Protein AF-A0A7K8KBN3-F1 (afdb_monomer_lite)

pLDDT: mean 80.24, std 17.84, range [48.84, 97.88]

Structure (mmCIF, N/CA/C/O backbone):
data_AF-A0A7K8KBN3-F1
#
_entry.id   AF-A0A7K8KBN3-F1
#
loop_
_atom_site.group_PDB
_atom_site.id
_atom_site.type_symbol
_atom_site.label_atom_id
_atom_site.label_alt_id
_atom_site.label_comp_id
_atom_site.label_asym_id
_atom_site.label_entity_id
_atom_site.label_seq_id
_atom_site.pdbx_PDB_ins_code
_atom_site.Cartn_x
_atom_site.Cartn_y
_atom_site.Cartn_z
_atom_site.occupancy
_atom_site.B_iso_or_equiv
_atom_site.auth_seq_id
_atom_site.auth_comp_id
_atom_site.auth_asym_id
_atom_site.auth_atom_id
_atom_site.pdbx_PDB_model_num
ATOM 1 N N . LYS A 1 1 ? -5.610 17.619 0.456 1.00 63.81 1 LYS A N 1
ATOM 2 C CA . LYS A 1 1 ? -5.543 16.132 0.535 1.00 63.81 1 LYS A CA 1
ATOM 3 C C . LYS A 1 1 ? -4.383 15.754 1.459 1.00 63.81 1 LYS A C 1
ATOM 5 O O . LYS A 1 1 ? -3.308 16.292 1.249 1.00 63.81 1 LYS A O 1
ATOM 10 N N . GLY A 1 2 ? -4.589 14.909 2.477 1.00 90.31 2 GLY A N 1
ATOM 11 C CA . GLY A 1 2 ? -3.545 14.553 3.457 1.00 90.31 2 GLY A CA 1
ATOM 12 C C . GLY A 1 2 ? -2.677 13.359 3.037 1.00 90.31 2 GLY A C 1
ATOM 13 O O . GLY A 1 2 ? -3.129 12.506 2.269 1.00 90.31 2 GLY A O 1
ATOM 14 N N . CYS A 1 3 ? -1.449 13.275 3.564 1.00 94.56 3 CYS A N 1
ATOM 15 C CA . CYS A 1 3 ? -0.480 12.222 3.227 1.00 94.56 3 CYS A CA 1
ATOM 16 C C . CYS A 1 3 ? -1.026 10.813 3.501 1.00 94.56 3 CYS A C 1
ATOM 18 O O . CYS A 1 3 ? -0.939 9.942 2.641 1.00 94.56 3 CYS A O 1
ATOM 20 N N . TYR A 1 4 ? -1.694 10.602 4.638 1.00 93.00 4 TYR A N 1
ATOM 21 C CA . TYR A 1 4 ? -2.277 9.299 4.979 1.00 93.00 4 TYR A CA 1
ATOM 22 C C . TYR A 1 4 ? -3.389 8.847 4.023 1.00 93.00 4 TYR A C 1
ATOM 24 O O . TYR A 1 4 ? -3.521 7.655 3.758 1.00 93.00 4 TYR A O 1
ATOM 32 N N . SER A 1 5 ? -4.166 9.773 3.453 1.00 91.81 5 SER A N 1
ATOM 33 C CA . SER A 1 5 ? -5.177 9.432 2.442 1.00 91.81 5 SER A CA 1
ATOM 34 C C . SER A 1 5 ? -4.532 8.969 1.138 1.00 91.81 5 SER A C 1
ATOM 36 O O . SER A 1 5 ? -5.052 8.070 0.486 1.00 91.81 5 SER A O 1
ATOM 38 N N . ARG A 1 6 ? -3.386 9.560 0.770 1.00 94.00 6 ARG A N 1
ATOM 39 C CA . ARG A 1 6 ? -2.609 9.125 -0.396 1.00 94.00 6 ARG A CA 1
ATOM 40 C C . ARG A 1 6 ? -1.987 7.749 -0.157 1.00 94.00 6 ARG A C 1
ATOM 42 O O . ARG A 1 6 ? -2.106 6.894 -1.023 1.00 94.00 6 ARG A O 1
ATOM 49 N N . LEU A 1 7 ? -1.408 7.513 1.023 1.00 94.94 7 LEU A N 1
ATOM 50 C CA . LEU A 1 7 ? -0.848 6.204 1.384 1.00 94.94 7 LEU A CA 1
ATOM 51 C C . LEU A 1 7 ? -1.911 5.095 1.314 1.00 94.94 7 LEU A C 1
ATOM 53 O O . LEU A 1 7 ? -1.661 4.053 0.721 1.00 94.94 7 LEU A O 1
ATOM 57 N N . ARG A 1 8 ? -3.134 5.355 1.799 1.00 92.44 8 ARG A N 1
ATOM 58 C CA . ARG A 1 8 ? -4.255 4.401 1.699 1.00 92.44 8 ARG A CA 1
ATOM 59 C C . ARG A 1 8 ? -4.653 4.027 0.271 1.00 92.44 8 ARG A C 1
ATOM 61 O O . ARG A 1 8 ? -5.185 2.944 0.065 1.00 92.44 8 ARG A O 1
ATOM 68 N N . ALA A 1 9 ? -4.442 4.918 -0.693 1.00 93.19 9 ALA A N 1
ATOM 69 C CA . ALA A 1 9 ? -4.740 4.636 -2.093 1.00 93.19 9 ALA A CA 1
ATOM 70 C C . ALA A 1 9 ? -3.626 3.827 -2.781 1.00 93.19 9 ALA A C 1
ATOM 72 O O . ALA A 1 9 ? -3.911 3.118 -3.741 1.00 93.19 9 ALA A O 1
ATOM 73 N N . LEU A 1 10 ? -2.382 3.945 -2.302 1.00 95.62 10 LEU A N 1
ATOM 74 C CA . LEU A 1 10 ? -1.198 3.353 -2.931 1.00 95.62 10 LEU A CA 1
ATOM 75 C C . LEU A 1 10 ? -0.835 1.969 -2.391 1.00 95.62 10 LEU A C 1
ATOM 77 O O . LEU A 1 10 ? -0.270 1.180 -3.137 1.00 95.62 10 LEU A O 1
ATOM 81 N N . VAL A 1 11 ? -1.121 1.686 -1.118 1.00 95.50 11 VAL A N 1
ATOM 82 C CA . VAL A 1 11 ? -0.723 0.427 -0.473 1.00 95.50 11 VAL A CA 1
ATOM 83 C C . VAL A 1 11 ? -1.829 -0.628 -0.647 1.00 95.50 11 VAL A C 1
ATOM 85 O O . VAL A 1 11 ? -2.910 -0.463 -0.072 1.00 95.50 11 VAL A O 1
ATOM 88 N N . PRO A 1 12 ? -1.597 -1.716 -1.409 1.00 93.69 12 PRO A N 1
ATOM 89 C CA . PRO A 1 12 ? -2.628 -2.705 -1.742 1.00 93.69 12 PRO A CA 1
ATOM 90 C C . PRO A 1 12 ? -3.069 -3.563 -0.552 1.00 93.69 12 PRO A C 1
ATOM 92 O O . PRO A 1 12 ? -4.200 -4.037 -0.521 1.00 93.69 12 PRO A O 1
ATOM 95 N N . THR A 1 13 ? -2.181 -3.754 0.424 1.00 91.12 13 THR A N 1
ATOM 96 C CA . THR A 1 13 ? -2.371 -4.635 1.588 1.00 91.12 13 THR A CA 1
ATOM 97 C C . THR A 1 13 ? -3.243 -4.017 2.683 1.00 91.12 13 THR A C 1
ATOM 99 O O . THR A 1 13 ? -3.604 -4.694 3.644 1.00 91.12 13 THR A O 1
ATOM 102 N N . LEU A 1 14 ? -3.620 -2.740 2.547 1.00 93.50 14 LEU A N 1
ATOM 103 C CA . LEU A 1 14 ? -4.419 -2.050 3.551 1.00 93.50 14 LEU A CA 1
ATOM 104 C C . LEU A 1 14 ? -5.901 -2.455 3.509 1.00 93.50 14 LEU A C 1
ATOM 106 O O . LEU A 1 14 ? -6.540 -2.381 2.453 1.00 93.50 14 LEU A O 1
ATOM 110 N N . PRO A 1 15 ? -6.515 -2.741 4.671 1.00 89.56 15 PRO A N 1
ATOM 111 C CA . PRO A 1 15 ? -7.951 -2.953 4.762 1.00 89.56 15 PRO A CA 1
ATOM 112 C C . PRO A 1 15 ? -8.730 -1.681 4.389 1.00 89.56 15 PRO A C 1
ATOM 114 O O . PRO A 1 15 ? -8.566 -0.625 5.003 1.00 89.56 15 PRO A O 1
ATOM 117 N N . ARG A 1 16 ? -9.632 -1.789 3.405 1.00 87.06 16 ARG A N 1
ATOM 118 C CA . ARG A 1 16 ? -10.457 -0.660 2.923 1.00 87.06 16 ARG A CA 1
ATOM 119 C C . ARG A 1 16 ? -11.758 -0.455 3.703 1.00 87.06 16 ARG A C 1
ATOM 121 O O . ARG A 1 16 ? -12.275 0.654 3.741 1.00 87.06 16 ARG A O 1
ATOM 128 N N . HIS A 1 17 ? -12.272 -1.510 4.330 1.00 87.88 17 HIS A N 1
ATOM 129 C CA . HIS A 1 17 ? -13.570 -1.536 5.018 1.00 87.88 17 HIS A CA 1
ATOM 130 C C . HIS A 1 17 ? -13.455 -1.390 6.546 1.00 87.88 17 HIS A C 1
ATOM 132 O O . HIS A 1 17 ? -14.444 -1.549 7.255 1.00 87.88 17 HIS A O 1
ATOM 138 N N . ARG A 1 18 ? -12.262 -1.078 7.077 1.00 90.94 18 ARG A N 1
ATOM 139 C CA . ARG A 1 18 ? -12.053 -0.844 8.515 1.00 90.94 18 ARG A CA 1
ATOM 140 C C . ARG A 1 18 ? -11.122 0.336 8.767 1.00 90.94 18 ARG A C 1
ATOM 142 O O . ARG A 1 18 ? -10.357 0.754 7.899 1.00 90.94 18 ARG A O 1
ATOM 149 N N . ARG A 1 19 ? -11.169 0.877 9.985 1.00 91.31 19 ARG A N 1
ATOM 150 C CA . ARG A 1 19 ? -10.223 1.909 10.422 1.00 91.31 19 ARG A CA 1
ATOM 151 C C . ARG A 1 19 ? -8.895 1.251 10.791 1.00 91.31 19 ARG A C 1
ATOM 153 O O . ARG A 1 19 ? -8.862 0.418 11.683 1.00 91.31 19 ARG A O 1
ATOM 160 N N . VAL A 1 20 ? -7.823 1.669 10.128 1.00 92.81 20 VAL A N 1
ATOM 161 C CA . VAL A 1 20 ? -6.441 1.332 10.496 1.00 92.81 20 VAL A CA 1
ATOM 162 C C . VAL A 1 20 ? -5.813 2.449 11.319 1.00 92.81 20 VAL A C 1
ATOM 164 O O . VAL A 1 20 ? -6.061 3.638 11.055 1.00 92.81 20 VAL A O 1
ATOM 167 N N . SER A 1 21 ? -5.001 2.073 12.305 1.00 96.06 21 SER A N 1
ATOM 168 C CA . SER A 1 21 ? -4.230 3.035 13.100 1.00 96.06 21 SER A CA 1
ATOM 169 C C . SER A 1 21 ? -3.119 3.685 12.260 1.00 96.06 21 SER A C 1
ATOM 171 O O . SER A 1 21 ? -2.764 3.199 11.186 1.00 96.06 21 SER A O 1
ATOM 173 N N . LYS A 1 22 ? -2.545 4.803 12.731 1.00 94.88 22 LYS A N 1
ATOM 174 C CA . LYS A 1 22 ? -1.390 5.421 12.051 1.00 94.88 22 LYS A CA 1
ATOM 175 C C . LYS A 1 22 ? -0.189 4.473 12.012 1.00 94.88 22 LYS A C 1
ATOM 177 O O . LYS A 1 22 ? 0.508 4.444 11.012 1.00 94.88 22 LYS A O 1
ATOM 182 N N . VAL A 1 23 ? 0.033 3.713 13.082 1.00 97.56 23 VAL A N 1
ATOM 183 C CA . VAL A 1 23 ? 1.164 2.783 13.194 1.00 97.56 23 VAL A CA 1
ATOM 184 C C . VAL A 1 23 ? 0.978 1.591 12.259 1.00 97.56 23 VAL A C 1
ATOM 186 O O . VAL A 1 23 ? 1.873 1.297 11.481 1.00 97.56 23 VAL A O 1
ATOM 189 N N . GLU A 1 24 ? -0.205 0.977 12.257 1.00 96.38 24 GLU A N 1
ATOM 190 C CA . GLU A 1 24 ? -0.557 -0.112 11.333 1.00 96.38 24 GLU A CA 1
ATOM 191 C C . GLU A 1 24 ? -0.420 0.334 9.871 1.00 96.38 24 GLU A C 1
ATOM 193 O O . GLU A 1 24 ? 0.168 -0.361 9.050 1.00 96.38 24 GLU A O 1
ATOM 198 N N . LEU A 1 25 ? -0.871 1.553 9.552 1.00 96.06 25 LEU A N 1
ATOM 199 C CA . LEU A 1 25 ? -0.678 2.141 8.228 1.00 96.06 25 LEU A CA 1
ATOM 200 C C . LEU A 1 25 ? 0.805 2.270 7.854 1.00 96.06 25 LEU A C 1
ATOM 202 O O . LEU A 1 25 ? 1.167 1.977 6.720 1.00 96.06 25 LEU A O 1
ATOM 206 N N . LEU A 1 26 ? 1.649 2.725 8.781 1.00 97.38 26 LEU A N 1
ATOM 207 C CA . LEU A 1 26 ? 3.085 2.860 8.536 1.00 97.38 26 LEU A CA 1
ATOM 208 C C . LEU A 1 26 ? 3.764 1.497 8.360 1.00 97.38 26 LEU A C 1
ATOM 210 O O . LEU A 1 26 ? 4.615 1.383 7.487 1.00 97.38 26 LEU A O 1
ATOM 214 N N . GLN A 1 27 ? 3.357 0.473 9.114 1.00 97.69 27 GLN A N 1
ATOM 215 C CA . GLN A 1 27 ? 3.862 -0.896 8.949 1.00 97.69 27 GLN A CA 1
ATOM 216 C C . GLN A 1 27 ? 3.562 -1.428 7.544 1.00 97.69 27 GLN A C 1
ATOM 218 O O . GLN A 1 27 ? 4.486 -1.765 6.815 1.00 97.69 27 GLN A O 1
ATOM 223 N N . HIS A 1 28 ? 2.305 -1.344 7.097 1.00 97.38 28 HIS A N 1
ATOM 224 C CA . HIS A 1 28 ? 1.936 -1.767 5.742 1.00 97.38 28 HIS A CA 1
ATOM 225 C C . HIS A 1 28 ? 2.683 -1.005 4.633 1.00 97.38 28 HIS A C 1
ATOM 227 O O . HIS A 1 28 ? 2.920 -1.554 3.560 1.00 97.38 28 HIS A O 1
ATOM 233 N N . VAL A 1 29 ? 3.040 0.265 4.861 1.00 97.69 29 VAL A N 1
ATOM 234 C CA . VAL A 1 29 ? 3.859 1.043 3.915 1.00 97.69 29 VAL A CA 1
ATOM 235 C C . VAL A 1 29 ? 5.290 0.512 3.861 1.00 97.69 29 VAL A C 1
ATOM 237 O O . VAL A 1 29 ? 5.843 0.416 2.769 1.00 97.69 29 VAL A O 1
ATOM 240 N N . ILE A 1 30 ? 5.881 0.180 5.011 1.00 97.88 30 ILE A N 1
ATOM 241 C CA . ILE A 1 30 ? 7.233 -0.385 5.088 1.00 97.88 30 ILE A CA 1
ATOM 242 C C . ILE A 1 30 ? 7.276 -1.725 4.352 1.00 97.88 30 ILE A C 1
ATOM 244 O O . ILE A 1 30 ? 8.111 -1.886 3.463 1.00 97.88 30 ILE A O 1
ATOM 248 N N . ASP A 1 31 ? 6.333 -2.623 4.647 1.00 97.62 31 ASP A N 1
ATOM 249 C CA . ASP A 1 31 ? 6.246 -3.939 4.001 1.00 97.62 31 ASP A CA 1
ATOM 250 C C . ASP A 1 31 ? 6.096 -3.795 2.483 1.00 97.62 31 ASP A C 1
ATOM 252 O O . ASP A 1 31 ? 6.827 -4.406 1.709 1.00 97.62 31 ASP A O 1
ATOM 256 N N . TYR A 1 32 ? 5.216 -2.893 2.039 1.00 97.81 32 TYR A N 1
ATOM 257 C CA . TYR A 1 32 ? 4.993 -2.674 0.614 1.00 97.81 32 TYR A CA 1
ATOM 258 C C . TYR A 1 32 ? 6.223 -2.107 -0.108 1.00 97.81 32 TYR A C 1
ATOM 260 O O . TYR A 1 32 ? 6.516 -2.511 -1.232 1.00 97.81 32 TYR A O 1
ATOM 268 N N . ILE A 1 33 ? 6.962 -1.184 0.516 1.00 97.19 33 ILE A N 1
ATOM 269 C CA . ILE A 1 33 ? 8.214 -0.667 -0.058 1.00 97.19 33 ILE A CA 1
ATOM 270 C C . ILE A 1 33 ? 9.245 -1.790 -0.170 1.00 97.19 33 ILE A C 1
ATOM 272 O O . ILE A 1 33 ? 9.894 -1.903 -1.210 1.00 97.19 33 ILE A O 1
ATOM 276 N N . TRP A 1 34 ? 9.376 -2.619 0.865 1.00 97.44 34 TRP A N 1
ATOM 277 C CA . TRP A 1 34 ? 10.309 -3.742 0.866 1.00 97.44 34 TRP A CA 1
ATOM 278 C C . TRP A 1 34 ? 9.979 -4.744 -0.247 1.00 97.44 34 TRP A C 1
ATOM 280 O O . TRP A 1 34 ? 10.859 -5.126 -1.023 1.00 97.44 34 TRP A O 1
ATOM 290 N N . ASP A 1 35 ? 8.707 -5.118 -0.385 1.00 95.88 35 ASP A N 1
ATOM 291 C CA . ASP A 1 35 ? 8.246 -6.040 -1.427 1.00 95.88 35 ASP A CA 1
ATOM 292 C C . ASP A 1 35 ? 8.521 -5.494 -2.833 1.00 95.88 35 ASP A C 1
ATOM 294 O O . ASP A 1 35 ? 9.014 -6.215 -3.706 1.00 95.88 35 ASP A O 1
ATOM 298 N N . LEU A 1 36 ? 8.257 -4.203 -3.054 1.00 95.62 36 LEU A N 1
ATOM 299 C CA . LEU A 1 36 ? 8.557 -3.544 -4.325 1.00 95.62 36 LEU A CA 1
ATOM 300 C C . LEU A 1 36 ? 10.060 -3.519 -4.611 1.00 95.62 36 LEU A C 1
ATOM 302 O O . LEU A 1 36 ? 10.466 -3.773 -5.745 1.00 95.62 36 LEU A O 1
ATOM 306 N N . GLN A 1 37 ? 10.894 -3.243 -3.606 1.00 95.81 37 GLN A N 1
ATOM 307 C CA . GLN A 1 37 ? 12.349 -3.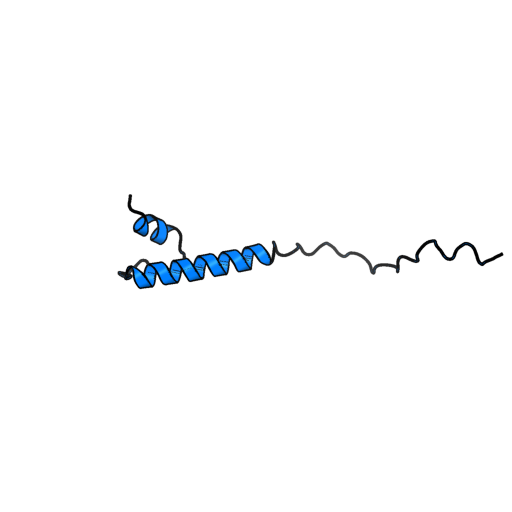273 -3.759 1.00 95.81 37 GLN A CA 1
ATOM 308 C C . GLN A 1 37 ? 12.834 -4.670 -4.158 1.00 95.81 37 GLN A C 1
ATOM 310 O O . GLN A 1 37 ? 13.622 -4.791 -5.097 1.00 95.81 37 GLN A O 1
ATOM 315 N N . LEU A 1 38 ? 12.314 -5.721 -3.520 1.00 94.56 38 LEU A N 1
ATOM 316 C CA . LEU A 1 38 ? 12.651 -7.101 -3.860 1.00 94.56 38 LEU A CA 1
ATOM 317 C C . LEU A 1 38 ? 12.193 -7.466 -5.281 1.00 94.56 38 LEU A C 1
ATOM 319 O O . LEU A 1 38 ? 12.949 -8.077 -6.037 1.00 94.56 38 LEU A O 1
ATOM 323 N N . ALA A 1 39 ? 10.977 -7.076 -5.667 1.00 93.50 39 ALA A N 1
ATOM 324 C CA . ALA A 1 39 ? 10.448 -7.329 -7.006 1.00 93.50 39 ALA A CA 1
ATOM 325 C C . ALA A 1 39 ? 11.281 -6.634 -8.096 1.00 93.50 39 ALA A C 1
ATOM 327 O O . ALA A 1 39 ? 11.588 -7.242 -9.120 1.00 93.50 39 ALA A O 1
ATOM 328 N N . LEU A 1 40 ? 11.694 -5.387 -7.859 1.00 93.31 40 LEU A N 1
ATOM 329 C CA . LEU A 1 40 ? 12.522 -4.624 -8.794 1.00 93.31 40 LEU A CA 1
ATOM 330 C C . LEU A 1 40 ? 13.948 -5.181 -8.902 1.00 93.31 40 LEU A C 1
ATOM 332 O O . LEU A 1 40 ? 14.494 -5.226 -10.002 1.00 93.31 40 LEU A O 1
ATOM 336 N N . GLN A 1 41 ? 14.538 -5.651 -7.798 1.00 92.44 41 GLN A N 1
ATOM 337 C CA . GLN A 1 41 ? 15.865 -6.284 -7.803 1.00 92.44 41 GLN A CA 1
ATOM 338 C C . GLN A 1 41 ? 15.904 -7.595 -8.598 1.00 92.44 41 GLN A C 1
ATOM 340 O O . GLN A 1 41 ? 16.922 -7.905 -9.213 1.00 92.44 41 GLN A O 1
ATOM 345 N N . ARG A 1 42 ? 14.810 -8.366 -8.604 1.00 86.50 42 ARG A N 1
ATOM 346 C CA . ARG A 1 42 ? 14.722 -9.644 -9.338 1.00 86.50 42 ARG A CA 1
ATOM 347 C C . ARG A 1 42 ? 14.666 -9.463 -10.861 1.00 86.50 42 ARG A C 1
ATOM 349 O O . ARG A 1 42 ? 14.879 -10.436 -11.579 1.00 86.50 42 ARG A O 1
ATOM 356 N N . GLY A 1 43 ? 14.426 -8.241 -11.344 1.00 77.25 43 GLY A N 1
ATOM 357 C CA . GLY A 1 43 ? 14.252 -7.940 -12.763 1.00 77.25 43 GLY A CA 1
ATOM 358 C C . GLY A 1 43 ? 12.954 -8.525 -13.341 1.00 77.25 43 GLY A C 1
ATOM 359 O O . GLY A 1 43 ? 12.277 -9.327 -12.692 1.00 77.25 43 GLY A O 1
ATOM 360 N N . PRO A 1 44 ? 12.556 -8.121 -14.561 1.00 76.56 44 PRO A N 1
ATOM 361 C CA . PRO A 1 44 ? 11.443 -8.769 -15.240 1.00 76.56 44 PRO A CA 1
ATOM 362 C C . PRO A 1 44 ? 11.765 -10.259 -15.431 1.00 76.56 44 PRO A C 1
ATOM 364 O O . PRO A 1 44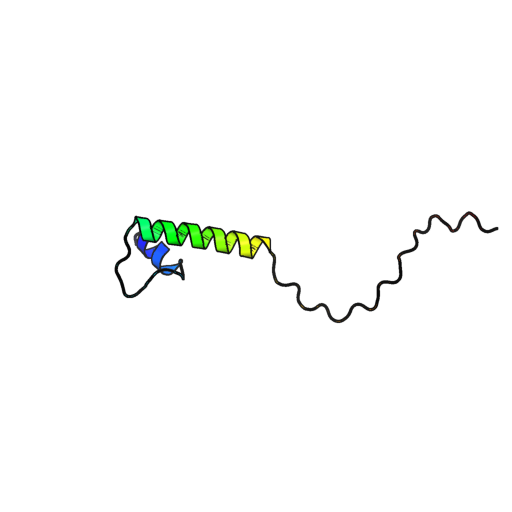 ? 12.919 -10.589 -15.726 1.00 76.56 44 PRO A O 1
ATOM 367 N N . PRO A 1 45 ? 10.779 -11.169 -15.295 1.00 65.06 45 PRO A N 1
ATOM 368 C CA . PRO A 1 45 ? 10.983 -12.555 -15.684 1.00 65.06 45 PRO A CA 1
ATOM 369 C C . PRO A 1 45 ? 11.463 -12.544 -17.131 1.00 65.06 45 PRO A C 1
ATOM 371 O O . PRO A 1 45 ? 10.770 -12.021 -18.009 1.00 65.06 45 PRO A O 1
ATOM 374 N N . ARG A 1 46 ? 12.684 -13.047 -17.361 1.00 64.44 46 ARG A N 1
ATOM 375 C CA . ARG A 1 46 ? 13.231 -13.179 -18.710 1.00 64.44 46 ARG A CA 1
ATOM 376 C C . ARG A 1 46 ? 12.152 -13.908 -19.516 1.00 64.44 46 ARG A C 1
ATOM 378 O O . ARG A 1 46 ? 11.738 -14.987 -19.076 1.00 64.44 46 ARG A O 1
ATOM 385 N N . PRO A 1 47 ? 11.641 -13.333 -20.623 1.00 64.81 47 PRO A N 1
ATOM 386 C CA . PRO A 1 47 ? 10.724 -14.077 -21.471 1.00 64.81 47 PRO A CA 1
ATOM 387 C C . PRO A 1 47 ? 11.404 -15.408 -21.802 1.00 64.81 47 PRO A C 1
ATOM 389 O O . PRO A 1 47 ? 12.636 -15.410 -21.916 1.00 64.81 47 PRO A O 1
ATOM 392 N N . PRO A 1 48 ? 10.668 -16.531 -21.903 1.00 60.72 48 PRO A N 1
ATOM 393 C CA . PRO A 1 48 ? 11.252 -17.767 -22.394 1.00 60.72 48 PRO A CA 1
ATOM 394 C C . PRO A 1 48 ? 11.839 -17.441 -23.765 1.00 60.72 48 PRO A C 1
ATOM 396 O O . PRO A 1 48 ? 11.117 -17.288 -24.748 1.00 60.72 48 PRO A O 1
ATOM 399 N N . SER A 1 49 ? 13.151 -17.204 -23.789 1.00 54.44 49 SER A N 1
ATOM 400 C CA . SER A 1 49 ? 13.905 -16.990 -25.005 1.00 54.44 49 SER A CA 1
ATOM 401 C C . SER A 1 49 ? 13.656 -18.256 -25.791 1.00 54.44 49 SER A C 1
ATOM 403 O O . SER A 1 49 ? 13.912 -19.347 -25.276 1.00 54.44 49 SER A O 1
ATOM 405 N N . ALA A 1 50 ? 13.057 -18.106 -26.969 1.00 55.88 50 ALA A N 1
ATOM 406 C CA . ALA A 1 50 ? 12.930 -19.190 -27.919 1.00 55.88 50 ALA A CA 1
ATOM 407 C C . ALA A 1 50 ? 14.264 -19.946 -27.952 1.00 55.88 50 ALA A C 1
ATOM 409 O O . ALA A 1 50 ? 15.310 -19.307 -28.035 1.00 55.88 50 ALA A O 1
ATOM 410 N N . ALA A 1 51 ? 14.175 -21.263 -27.767 1.00 50.47 51 ALA A N 1
ATOM 411 C CA . ALA A 1 51 ? 15.248 -22.245 -27.815 1.00 50.47 51 ALA A CA 1
ATOM 412 C C . ALA A 1 51 ? 16.544 -21.723 -28.461 1.00 50.47 51 ALA A C 1
ATOM 414 O O . ALA A 1 51 ? 16.642 -21.645 -29.684 1.00 50.47 51 ALA A O 1
ATOM 415 N N . ASP A 1 52 ? 17.534 -21.400 -27.632 1.00 49.81 52 ASP A N 1
ATOM 416 C CA . ASP A 1 52 ? 18.919 -21.387 -28.086 1.00 49.81 52 ASP A CA 1
ATOM 417 C C . ASP A 1 52 ? 19.347 -22.865 -28.221 1.00 49.81 52 ASP A C 1
ATOM 419 O O . ASP A 1 52 ? 19.112 -23.645 -27.286 1.00 49.81 52 ASP A O 1
ATOM 423 N N . PRO A 1 53 ? 19.878 -23.308 -29.376 1.00 57.12 53 PRO A N 1
ATOM 424 C CA . PRO A 1 53 ? 20.458 -24.643 -29.509 1.00 57.12 53 PRO A CA 1
ATOM 425 C C . PRO A 1 53 ? 21.656 -24.797 -28.550 1.00 57.12 53 PRO A C 1
ATOM 427 O O . PRO A 1 53 ? 22.190 -23.795 -28.078 1.00 57.12 53 PRO A O 1
ATOM 430 N N . PRO A 1 54 ? 22.090 -26.032 -28.223 1.00 53.31 54 PRO A N 1
ATOM 431 C CA . PRO A 1 54 ? 23.175 -26.246 -27.271 1.00 53.31 54 PRO A CA 1
ATOM 432 C C . PRO A 1 54 ? 24.427 -25.484 -27.716 1.00 53.31 54 PRO A C 1
ATOM 434 O O . PRO A 1 54 ? 24.948 -25.709 -28.808 1.00 53.31 54 PRO A O 1
ATOM 437 N N . GLU A 1 55 ? 24.867 -24.574 -26.849 1.00 54.12 55 GLU A N 1
ATOM 438 C CA . GLU A 1 55 ? 26.089 -23.787 -26.958 1.00 54.1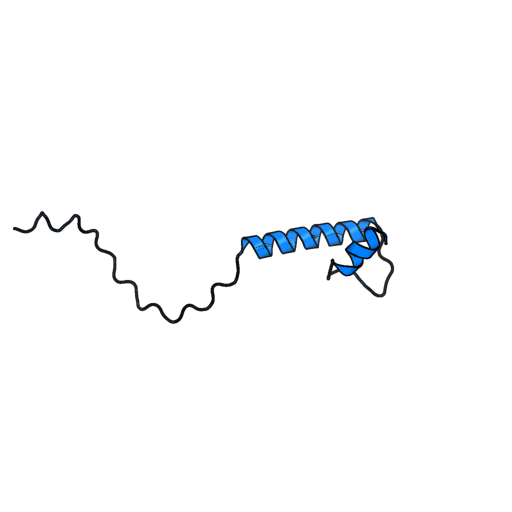2 55 GLU A CA 1
ATOM 439 C C . GLU A 1 55 ? 27.262 -24.721 -27.290 1.00 54.12 55 GLU A C 1
ATOM 441 O O . GLU A 1 55 ? 27.702 -25.528 -26.468 1.00 54.12 55 GLU A O 1
ATOM 446 N N . ALA A 1 56 ? 27.746 -24.657 -28.531 1.00 57.28 56 ALA A N 1
ATOM 447 C CA . ALA A 1 56 ? 29.029 -25.244 -28.872 1.00 57.28 56 ALA A CA 1
ATOM 448 C C . ALA A 1 56 ? 30.106 -24.516 -28.046 1.00 57.28 56 ALA A C 1
ATOM 450 O O . ALA A 1 56 ? 30.102 -23.283 -28.033 1.00 57.28 56 ALA A O 1
ATOM 451 N N . PRO A 1 57 ? 31.031 -25.230 -27.377 1.00 60.97 57 PRO A N 1
ATOM 452 C CA . PRO A 1 57 ? 32.079 -24.594 -26.592 1.00 60.97 57 PRO A CA 1
ATOM 453 C C . PRO A 1 57 ? 32.869 -23.617 -27.465 1.00 60.97 57 PRO A C 1
ATOM 455 O O . PRO A 1 57 ? 33.469 -24.015 -28.467 1.00 60.97 57 PRO A O 1
ATOM 458 N N . CYS A 1 58 ? 32.883 -22.340 -27.087 1.00 48.84 58 CYS A N 1
ATOM 459 C CA . CYS A 1 58 ? 33.776 -21.344 -27.665 1.00 48.84 58 CYS A CA 1
ATOM 460 C C . CYS A 1 58 ? 35.224 -21.761 -27.375 1.00 48.84 58 CYS A C 1
ATOM 462 O O . CYS A 1 58 ? 35.767 -21.447 -26.317 1.00 48.84 58 CYS A O 1
ATOM 464 N N . ILE A 1 59 ? 35.853 -22.492 -28.298 1.00 60.50 59 ILE A N 1
ATOM 465 C CA . ILE A 1 59 ? 37.287 -22.777 -28.230 1.00 60.50 59 ILE A CA 1
ATOM 466 C C . ILE A 1 59 ? 38.026 -21.442 -28.432 1.00 60.50 59 ILE A C 1
ATOM 468 O O . ILE A 1 59 ? 37.839 -20.805 -29.474 1.00 60.50 59 ILE A O 1
ATOM 472 N N . PRO A 1 60 ? 38.859 -20.984 -27.479 1.00 61.22 60 PRO A N 1
ATOM 473 C CA . PRO A 1 60 ? 39.655 -19.777 -27.656 1.00 61.22 60 PRO A CA 1
ATOM 474 C C . PRO A 1 60 ? 40.651 -19.969 -28.803 1.00 61.22 60 PRO A C 1
ATOM 476 O O . PRO A 1 60 ? 41.356 -20.974 -28.865 1.00 61.22 60 PRO A O 1
ATOM 479 N N . ALA A 1 61 ? 40.767 -18.977 -29.686 1.00 60.19 61 ALA A N 1
ATOM 480 C CA . ALA A 1 61 ? 41.635 -19.001 -30.870 1.00 60.19 61 ALA A CA 1
ATOM 481 C C . ALA A 1 61 ? 43.158 -19.051 -30.576 1.00 60.19 61 ALA A C 1
ATOM 483 O O . ALA A 1 61 ? 43.961 -18.865 -31.488 1.00 60.19 61 ALA A O 1
ATOM 484 N N . ALA A 1 62 ? 43.572 -19.308 -29.331 1.00 58.97 62 ALA A N 1
ATOM 485 C CA . ALA A 1 62 ? 44.973 -19.349 -28.920 1.00 58.97 62 ALA A CA 1
ATOM 486 C C . ALA A 1 62 ? 45.695 -20.667 -29.272 1.00 58.97 62 ALA A C 1
ATOM 488 O O . ALA A 1 62 ? 46.920 -20.699 -29.240 1.00 58.97 62 ALA A O 1
ATOM 489 N N . ASP A 1 63 ? 44.979 -21.726 -29.668 1.00 56.47 63 ASP A N 1
ATOM 490 C CA . ASP A 1 63 ? 45.593 -23.044 -29.920 1.00 56.47 63 ASP A CA 1
ATOM 491 C C . ASP A 1 63 ? 45.939 -23.319 -31.400 1.00 56.47 63 ASP A C 1
ATOM 493 O O . ASP A 1 63 ? 46.438 -24.381 -31.757 1.00 56.47 63 ASP A O 1
ATOM 497 N N . ARG A 1 64 ? 45.726 -22.360 -32.317 1.00 59.94 64 ARG A N 1
ATOM 498 C CA . ARG A 1 64 ? 46.026 -22.574 -33.752 1.00 59.94 64 ARG A CA 1
ATOM 499 C C . ARG A 1 64 ? 47.510 -22.465 -34.127 1.00 59.94 64 ARG A C 1
ATOM 501 O O . ARG A 1 64 ? 47.827 -22.628 -35.301 1.00 59.94 64 ARG A O 1
ATOM 508 N N . ILE A 1 65 ? 48.409 -22.203 -33.175 1.00 62.75 65 ILE A N 1
ATOM 509 C CA . ILE A 1 65 ? 49.840 -21.984 -33.458 1.00 62.75 65 ILE A CA 1
ATOM 510 C C . ILE A 1 65 ? 50.693 -23.247 -33.228 1.00 62.75 65 ILE A C 1
ATOM 512 O O . ILE A 1 65 ? 51.806 -23.309 -33.738 1.00 62.75 65 ILE A O 1
ATOM 516 N N . LEU A 1 66 ? 50.191 -24.298 -32.562 1.00 60.12 66 LEU A N 1
ATOM 517 C CA . LEU A 1 66 ? 51.005 -25.493 -32.263 1.00 60.12 66 LEU A CA 1
ATOM 518 C C . LEU A 1 66 ? 50.711 -26.725 -33.136 1.00 60.12 66 LEU A C 1
ATOM 520 O O . LEU A 1 66 ? 50.968 -27.855 -32.737 1.00 60.12 66 LEU A O 1
ATOM 524 N N . CYS A 1 67 ? 50.208 -26.532 -34.353 1.00 50.44 67 CYS A N 1
ATOM 525 C CA . CYS A 1 67 ? 50.099 -27.614 -35.334 1.00 50.44 67 CYS A CA 1
ATOM 526 C C . CYS A 1 67 ? 50.483 -27.121 -36.731 1.00 50.44 67 CYS A C 1
ATOM 528 O O . CYS A 1 67 ? 49.607 -26.937 -37.576 1.00 50.44 67 CYS A O 1
ATOM 530 N N . ARG A 1 68 ? 51.781 -26.892 -36.958 1.00 50.75 68 ARG A N 1
ATOM 531 C CA . ARG A 1 68 ? 52.593 -27.564 -37.991 1.00 50.75 68 ARG A CA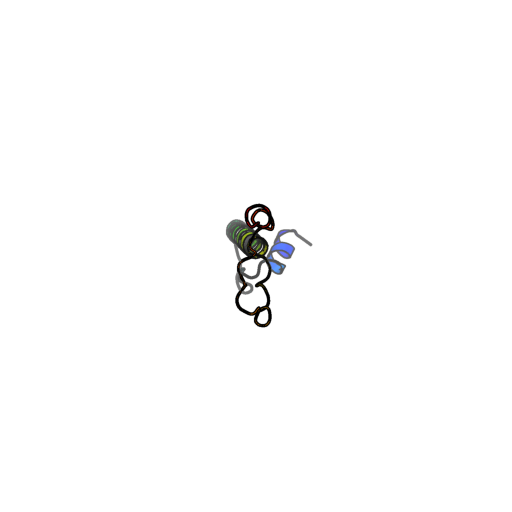 1
ATOM 532 C C . ARG A 1 68 ? 53.988 -26.953 -38.075 1.00 50.75 68 ARG A C 1
ATOM 534 O O . ARG A 1 68 ? 54.074 -25.718 -38.225 1.00 50.75 68 ARG A O 1
#

Secondary structure (DSSP, 8-state):
--HHHHHHHH-TTS-SSSPPPHHHHHHHHHHHHHHHHHHHHT-SPPP----PPP------GGGTTS--

Foldseek 3Di:
DDPLVVLVVPQPPDDPPDDDDPVRSVVSVVVRVVVVVVVVVVPDDDPPDPDDDPDDDPDPPPPPPPDD
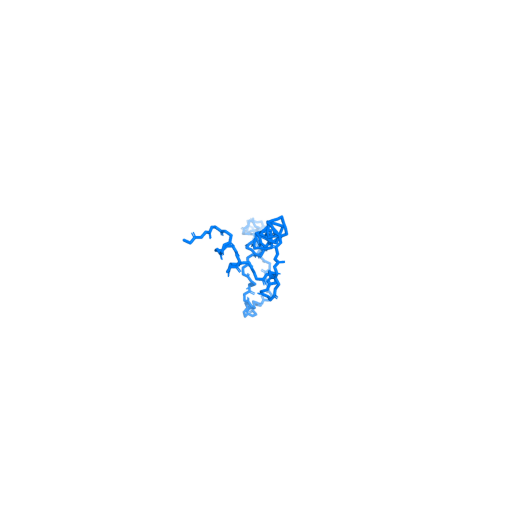
Radius of gyration: 26.14 Å; chains: 1; bounding box: 66×44×51 Å

Organism: NCBI:txid172689

InterPro domains:
  IPR011598 Myc-type, basic helix-loop-helix (bHLH) domain [PF00010] (2-37)
  IPR011598 Myc-type, basic helix-loop-helix (bHLH) domain [PS50888] (1-36)
  IPR011598 Myc-type, basic helix-loop-helix (bHLH) domain [SM00353] (1-42)
  IPR026052 DNA-binding protein inhibitor [PTHR11723] (2-51)
  IPR036638 Helix-loop-helix DNA-binding domain superfamily [G3DSA:4.10.280.10] (1-38)
  IPR036638 Helix-loop-helix DNA-binding domain superfamily [SSF47459] (2-42)

Sequence (68 aa):
KGCYSRLRALVPTLPRHRRVSKVELLQHVIDYIWDLQLALQRGPPRPPSAADPPEAPCIPAADRILCR

=== Feature glossary ===
The features interleaved in this record are:

— What the protein is —

Sequence gives the chain of amino acids in standard one-letter code (A=alanine, C=cysteine, …, Y=tyrosine), read N→C. It is the only feature that is directly encoded by the gene; all structural features are derived from the folded form of this sequence.

Database cross-references. InterPro integrates a dozen domain/family signature databases into unified entries with residue-range hits. GO terms attach function/process/location labels with evidence codes. CATH codes position the fold in a four-level structural taxonomy. Organism is the NCBI-taxonomy species name.

— Where its atoms are —

Atomic coordinates in PDBx/mmCIF format — the same representation the Protein Data Bank distributes. Each line of the _atom_site loop places one backbone atom in Cartesian space (units: ångströms, origin: arbitrary).

The six renders are orthographic views along the three Cartesian axes in both directions. Representation (cartoon, sticks, or surface) and color scheme (sequence-rainbow or by-chain) vary across proteins so the training set covers all the common visualization conventions.

— Local backbone conformation —

Eight-state secondary structure (DSSP): H is the canonical α-helix, G the tighter 3₁₀-helix, I the wider π-helix; E/B are β-structure, T and S are turns and bends, and '-' is everything else. DSSP derives these from the pattern of main-chain N–H···O=C hydrogen bonds, not from the sequence.

P-SEA three-state annotation labels each residue as helix, strand, or coil based purely on the geometry of the Cα trace. I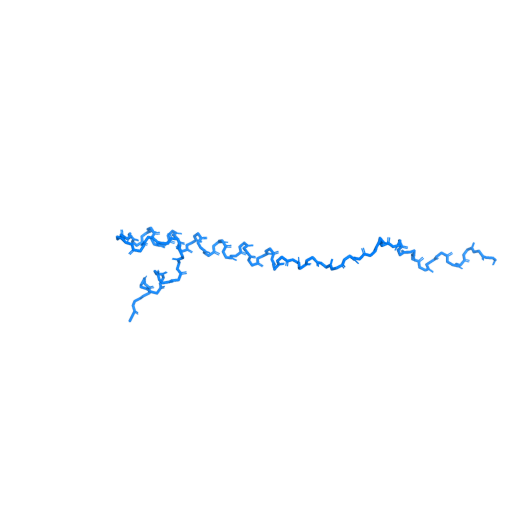t serves as a fallback when the full backbone (and thus DSSP) is unavailable.

The φ/ψ torsion pair specifies the backbone conformation at each residue. φ rotates about the N–Cα bond, ψ about the Cα–C bond. Steric clashes forbid most of the (φ, ψ) plane — the allowed regions (α-helix basin, β-sheet basin, left-handed helix) are the Ramachandran-allowed regions.

— Global shape and packing —

The geometric summary reports three shape descriptors. Rg (radius of gyration) measures how spread out the Cα atoms are about their centre of mass; compact globular proteins have small Rg, elongated or unfolded ones large. Cα contacts (<8 Å, |i−j|>4) count long-range residue pairs in spatial proximity — high for tightly packed folds, near zero for rods or random coil. The bounding-box extents give the protein's footprint along x, y, z in Å.

Solvent-accessible surface area (SASA) is the area in Å² traced out by the centre of a 1.4 Å probe sphere (a water molecule) rolled over the protein's van der Waals surface (Shrake–Rupley / Lee–Richards construction). Buried residues have near-zero SASA; fully exposed residues can exceed 200 Å². The total SASA scales roughly with the number of surface residues.

The contact map is a binary N×N matrix image: pixel (i, j) is dark where Cα_i and Cα_j are within 8 Å and |i−j|>4. Because the |i−j|>4 filter removes local helical contacts, off-diagonal stripes parallel to the main diagonal indicate parallel β-sheets; stripes perpendicular to it indicate antiparallel β-sheets. The Ramachandran plot scatters every residue's (φ, ψ) pair against the sterically allowed regions. The PAE heatmap renders the predicted-aligned-error matrix.

— Structural neighborhood —

3Di is Foldseek's structural alphabet. Each residue is assigned one of twenty discrete states based on how its Cα sits relative to its spatial (not sequential) neighbors. Aligning 3Di strings finds structural homologs roughly as well as full 3D superposition, but orders of magnitude faster.

Nearest PDB neighbors are the top structural matches found by Foldseek when searching this structure against the entire Protein Data Bank. Each hit reports a TM-score (0 to 1; >0.5 almost always implies the same fold) and an E-value. These are *structural* homologs — they may share no detectable sequence similarity.

— Confidence and disorder —

For AlphaFold models, the B-factor field carries pLDDT — the model's own estimate of local accuracy on a 0–100 scale. Regions with pLDDT<50 should be treated as essentially unmodeled; they often correspond to intrinsically disordered segments.

Crystallographic B-factors measure how much each atom's electron density is smeared out, in Å². They rise in mobile loops and surface residues and fall in the buried interior. In AlphaFold models this column is repurposed to hold pLDDT instead.

Predicted aligned error is AlphaFold's pairwise confidence. Unlike pLDDT (per-residue), PAE is per-residue-pair and captures whether two parts of the structure are correctly placed relative to each other. Units are ångströms of expected positional error.